Protein AF-A0A954U2S1-F1 (afdb_monomer)

Radius of gyration: 20.28 Å; Cα contacts (8 Å, |Δi|>4): 19; chains: 1; bounding box: 65×21×36 Å

Foldseek 3Di:
DDDDDPPPPPDDDPVVVVVVVVVVVVCCVVDPDDAPCVVDPDPVSVVVVVVCVVPDPSVVCRVVSVVD

Secondary structure (DSSP, 8-state):
----------PPPHHHHHHHHHHHHHHHHHH----HHHHS--HHHHHHHHHHHHHS-HHHHHHHHTT-

Mean predicted aligned error: 9.49 Å

Structure (mmCIF, N/CA/C/O backbone):
data_AF-A0A954U2S1-F1
#
_entry.id   AF-A0A954U2S1-F1
#
loop_
_atom_site.group_PDB
_atom_site.id
_atom_site.type_symbol
_atom_site.label_atom_id
_atom_site.label_alt_id
_atom_site.label_comp_id
_atom_site.label_asym_id
_atom_site.label_entity_id
_atom_site.label_seq_id
_atom_site.pdbx_PDB_ins_code
_atom_site.Cartn_x
_atom_site.Cartn_y
_atom_site.Cartn_z
_atom_site.occupancy
_atom_site.B_iso_or_equiv
_atom_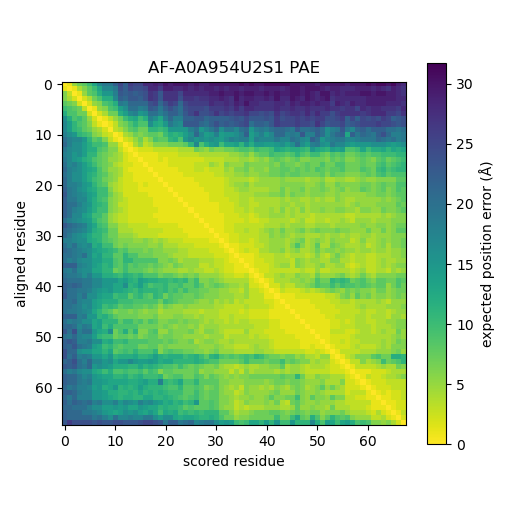site.auth_seq_id
_atom_site.auth_comp_id
_atom_site.auth_asym_id
_atom_site.auth_atom_id
_atom_site.pdbx_PDB_model_num
ATOM 1 N N . MET A 1 1 ? 52.022 -7.760 -8.841 1.00 41.00 1 MET A N 1
ATOM 2 C CA . MET A 1 1 ? 51.512 -6.380 -8.662 1.00 41.00 1 MET A CA 1
ATOM 3 C C . MET A 1 1 ? 51.321 -5.766 -10.041 1.00 41.00 1 MET A C 1
ATOM 5 O O . MET A 1 1 ? 52.243 -5.952 -10.828 1.00 41.00 1 MET A O 1
ATOM 9 N N . PRO A 1 2 ? 50.300 -4.934 -10.314 1.00 52.25 2 PRO A N 1
ATOM 10 C CA . PRO A 1 2 ? 48.843 -4.980 -10.056 1.00 52.25 2 PRO A CA 1
ATOM 11 C C . PRO A 1 2 ? 48.087 -5.208 -11.418 1.00 52.25 2 PRO A C 1
ATOM 13 O O . PRO A 1 2 ? 48.751 -5.355 -12.432 1.00 52.25 2 PRO A O 1
ATOM 16 N N . ASN A 1 3 ? 46.766 -5.309 -11.618 1.00 47.53 3 ASN A N 1
ATOM 17 C CA . ASN A 1 3 ? 45.601 -4.820 -10.889 1.00 47.53 3 ASN A CA 1
ATOM 18 C C . ASN A 1 3 ? 44.337 -5.647 -11.246 1.00 47.53 3 ASN A C 1
ATOM 20 O O . ASN A 1 3 ? 44.009 -5.821 -12.416 1.00 47.53 3 ASN A O 1
ATOM 24 N N . SER A 1 4 ? 43.667 -6.121 -10.196 1.00 60.78 4 SER A N 1
ATOM 25 C CA . SER A 1 4 ? 42.225 -6.033 -9.919 1.00 60.78 4 SER A CA 1
ATOM 26 C C . SER A 1 4 ? 41.223 -6.254 -11.059 1.00 60.78 4 SER A C 1
ATOM 28 O O . SER A 1 4 ? 41.013 -5.388 -11.905 1.00 60.78 4 SER A O 1
ATOM 30 N N . HIS A 1 5 ? 40.515 -7.386 -10.978 1.00 60.75 5 HIS A N 1
ATOM 31 C CA . HIS A 1 5 ? 39.202 -7.588 -11.588 1.00 60.75 5 HIS A CA 1
ATOM 32 C C . HIS A 1 5 ? 38.311 -6.364 -11.343 1.00 60.75 5 HIS A C 1
ATOM 34 O O . HIS A 1 5 ? 37.975 -6.037 -10.204 1.00 60.75 5 HIS A O 1
ATOM 40 N N . ASN A 1 6 ? 37.936 -5.678 -12.419 1.00 62.62 6 ASN A N 1
ATOM 41 C CA . ASN A 1 6 ? 36.876 -4.684 -12.384 1.00 62.62 6 ASN A CA 1
ATOM 42 C C . ASN A 1 6 ? 35.527 -5.415 -12.404 1.00 62.62 6 ASN A C 1
ATOM 44 O O . ASN A 1 6 ? 34.814 -5.386 -13.404 1.00 62.62 6 ASN A O 1
ATOM 48 N N . ASP A 1 7 ? 35.183 -6.068 -11.295 1.00 66.69 7 ASP A N 1
ATOM 49 C CA . ASP A 1 7 ? 33.848 -6.620 -11.038 1.00 66.69 7 ASP A CA 1
ATOM 50 C C . ASP A 1 7 ? 32.898 -5.487 -10.619 1.00 66.69 7 ASP A C 1
ATOM 52 O O . ASP A 1 7 ? 32.256 -5.514 -9.569 1.00 66.69 7 ASP A O 1
ATOM 56 N N . ALA A 1 8 ? 32.852 -4.425 -11.425 1.00 61.00 8 ALA A N 1
ATOM 57 C CA . ALA A 1 8 ? 31.891 -3.350 -11.271 1.00 61.00 8 ALA A CA 1
ATOM 58 C C . ALA A 1 8 ? 30.488 -3.965 -11.459 1.00 61.00 8 ALA A C 1
ATOM 60 O O . ALA A 1 8 ? 30.208 -4.492 -12.540 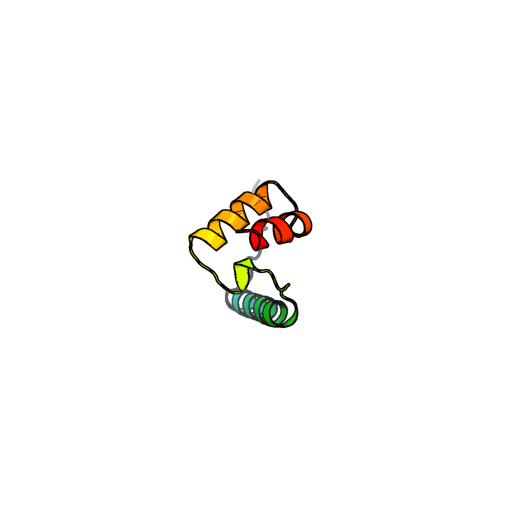1.00 61.00 8 ALA A O 1
ATOM 61 N N . PRO A 1 9 ? 29.614 -3.977 -10.434 1.00 65.25 9 PRO A N 1
ATOM 62 C CA . PRO A 1 9 ? 28.368 -4.730 -10.502 1.00 65.25 9 PRO A CA 1
ATOM 63 C C . PRO A 1 9 ? 27.471 -4.154 -11.585 1.00 65.25 9 PRO A C 1
ATOM 65 O O . PRO A 1 9 ? 26.919 -3.098 -11.361 1.00 65.25 9 PRO A O 1
ATOM 68 N N . HIS A 1 10 ? 27.303 -4.828 -12.727 1.00 69.56 10 HIS A N 1
ATOM 69 C CA . HIS A 1 10 ? 26.485 -4.370 -13.857 1.00 69.56 10 HIS A CA 1
ATOM 70 C C . HIS A 1 10 ? 25.094 -3.879 -13.409 1.00 69.56 10 HIS A C 1
ATOM 72 O O . HIS A 1 10 ? 24.131 -4.626 -13.254 1.00 69.56 10 HIS A O 1
ATOM 78 N N . TRP A 1 11 ? 24.985 -2.578 -13.160 1.00 72.56 11 TRP A N 1
ATOM 79 C CA . TRP A 1 11 ? 23.728 -1.948 -12.809 1.00 72.56 11 TRP A CA 1
ATOM 80 C C . TRP A 1 11 ? 22.810 -2.111 -14.011 1.00 72.56 11 TRP A C 1
ATOM 82 O O . TRP A 1 11 ? 23.224 -1.795 -15.131 1.00 72.56 11 TRP A O 1
ATOM 92 N N . PRO A 1 12 ? 21.573 -2.578 -13.811 1.00 76.12 12 PRO A N 1
ATOM 93 C CA . PRO A 1 12 ? 20.661 -2.736 -14.919 1.00 76.12 12 PRO A CA 1
ATOM 94 C C . PRO A 1 12 ? 20.485 -1.406 -15.652 1.00 76.12 12 PRO A C 1
ATOM 96 O O . PRO A 1 12 ? 20.361 -0.335 -15.037 1.00 76.12 12 PRO A O 1
ATOM 99 N N . ASP A 1 13 ? 20.490 -1.485 -16.976 1.00 86.00 13 ASP A N 1
ATOM 100 C CA . ASP A 1 13 ? 20.373 -0.333 -17.852 1.00 86.00 13 ASP A CA 1
ATOM 101 C C . ASP A 1 13 ? 19.013 0.377 -17.683 1.00 86.00 13 ASP A C 1
ATOM 103 O O . ASP A 1 13 ? 18.059 -0.097 -17.049 1.00 86.00 13 ASP A O 1
ATOM 107 N N . ALA A 1 14 ? 18.906 1.586 -18.237 1.00 87.19 14 ALA A N 1
ATOM 108 C CA . ALA A 1 14 ? 17.672 2.363 -18.144 1.00 87.19 14 ALA A CA 1
ATOM 109 C C . ALA A 1 14 ? 16.475 1.635 -18.792 1.00 87.19 14 ALA A C 1
ATOM 111 O O . ALA A 1 14 ? 15.332 1.839 -18.375 1.00 87.19 14 ALA A O 1
ATOM 112 N N . ALA A 1 15 ? 16.725 0.788 -19.797 1.00 87.31 15 ALA A N 1
ATOM 113 C CA . ALA A 1 15 ? 15.702 -0.004 -20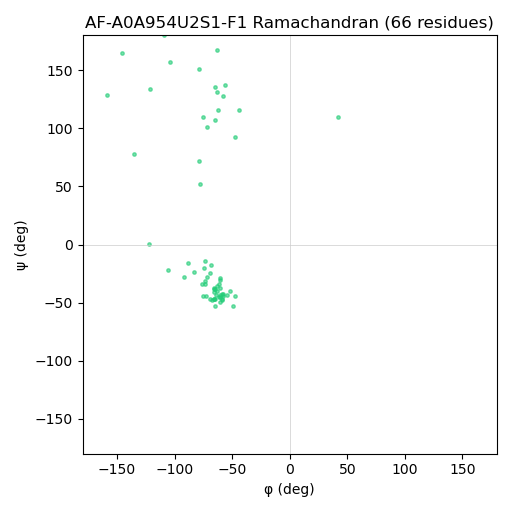.469 1.00 87.31 15 ALA A CA 1
ATOM 114 C C . ALA A 1 15 ? 15.139 -1.100 -19.555 1.00 87.31 15 ALA A C 1
ATOM 116 O O . ALA A 1 15 ? 13.917 -1.189 -19.395 1.00 87.31 15 ALA A O 1
ATOM 117 N N . TRP A 1 16 ? 16.010 -1.848 -18.882 1.00 90.75 16 TRP A N 1
ATOM 118 C CA . TRP A 1 16 ? 15.661 -2.843 -17.880 1.00 90.75 16 TRP A CA 1
ATOM 119 C C . TRP A 1 16 ? 14.874 -2.209 -16.742 1.00 90.75 16 TRP A C 1
ATOM 121 O O . TRP A 1 16 ? 13.795 -2.694 -16.410 1.00 90.75 16 TRP A O 1
ATOM 131 N N . LYS A 1 17 ? 15.321 -1.061 -16.206 1.00 90.81 17 LYS A N 1
ATOM 132 C CA . LYS A 1 17 ? 14.605 -0.366 -15.117 1.00 90.81 17 LYS A CA 1
ATOM 133 C C . LYS A 1 17 ? 13.176 -0.002 -15.520 1.00 90.81 17 LYS A C 1
ATOM 135 O O . LYS A 1 17 ? 12.248 -0.186 -14.734 1.00 90.81 17 LYS A O 1
ATOM 140 N N . ARG A 1 18 ? 12.972 0.494 -16.747 1.00 93.56 18 ARG A N 1
ATOM 141 C CA . ARG A 1 18 ? 11.628 0.798 -17.274 1.00 93.56 18 ARG A CA 1
ATOM 142 C C . ARG A 1 18 ? 10.783 -0.458 -17.455 1.00 93.56 18 ARG A C 1
ATOM 144 O O . ARG A 1 18 ? 9.590 -0.433 -17.172 1.00 93.56 18 ARG A O 1
ATOM 151 N N . HIS A 1 19 ? 11.373 -1.539 -17.953 1.00 93.06 19 HIS A N 1
ATOM 152 C CA . HIS A 1 19 ? 10.667 -2.801 -18.139 1.00 93.06 19 HIS A CA 1
ATOM 153 C C . HIS A 1 19 ? 10.246 -3.418 -16.798 1.00 93.06 19 HIS A C 1
ATOM 155 O O . HIS A 1 19 ? 9.077 -3.744 -16.626 1.00 93.06 19 HIS A O 1
ATOM 161 N N . PHE A 1 20 ? 11.154 -3.462 -15.825 1.00 92.62 20 PHE A N 1
ATOM 162 C CA . PHE A 1 20 ? 10.892 -3.957 -14.478 1.00 92.62 20 PHE A CA 1
ATOM 163 C C . PHE A 1 20 ? 9.812 -3.147 -13.751 1.00 92.62 20 PHE A C 1
ATOM 165 O O . PHE A 1 20 ? 8.880 -3.723 -13.196 1.00 92.62 20 PHE A O 1
ATOM 172 N N . ARG A 1 21 ? 9.875 -1.806 -13.812 1.00 94.75 21 ARG A N 1
ATOM 173 C CA . ARG A 1 21 ? 8.829 -0.942 -13.233 1.00 94.75 21 ARG A CA 1
ATOM 174 C C . ARG A 1 21 ? 7.456 -1.239 -13.831 1.00 94.75 21 ARG A C 1
ATOM 176 O O . ARG A 1 21 ? 6.505 -1.351 -13.073 1.00 94.75 21 ARG A O 1
ATOM 183 N N . ARG A 1 22 ? 7.361 -1.402 -15.157 1.00 95.81 22 ARG A N 1
ATOM 184 C CA . ARG A 1 22 ? 6.095 -1.767 -15.816 1.00 95.81 22 ARG A CA 1
ATOM 185 C C . ARG A 1 22 ? 5.568 -3.107 -15.313 1.00 95.81 22 ARG A C 1
ATOM 187 O O . ARG A 1 22 ? 4.435 -3.161 -14.867 1.00 95.81 22 ARG A O 1
ATOM 194 N N . GLN A 1 23 ? 6.410 -4.139 -15.277 1.00 95.88 23 GLN A N 1
ATOM 195 C CA . GLN A 1 23 ? 5.995 -5.454 -14.784 1.00 95.88 23 GLN A CA 1
ATOM 196 C C . GLN A 1 23 ? 5.483 -5.419 -13.337 1.00 95.88 23 GLN A C 1
ATOM 198 O O . GLN A 1 23 ? 4.473 -6.048 -13.030 1.00 95.88 23 GLN A O 1
ATOM 203 N N . ILE A 1 24 ? 6.158 -4.676 -12.450 1.00 95.88 24 ILE A N 1
ATOM 204 C CA . ILE A 1 24 ? 5.713 -4.526 -11.059 1.00 95.88 24 ILE A CA 1
ATOM 205 C C . ILE A 1 24 ? 4.370 -3.807 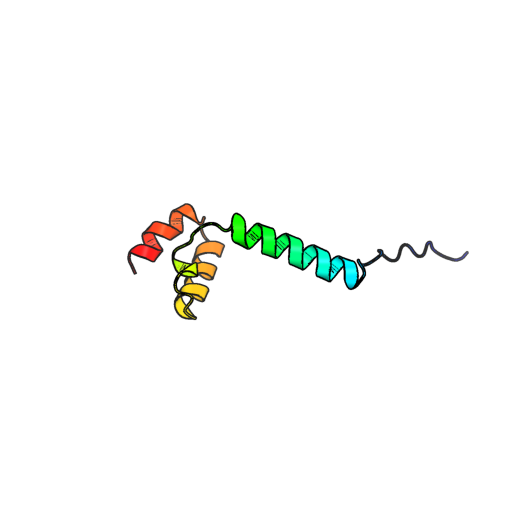-10.983 1.00 95.88 24 ILE A C 1
ATOM 207 O O . ILE A 1 24 ? 3.517 -4.233 -10.211 1.00 95.88 24 ILE A O 1
ATOM 211 N N . LEU A 1 25 ? 4.182 -2.732 -11.750 1.00 95.62 25 LEU A N 1
ATOM 212 C CA . LEU A 1 25 ? 2.927 -1.980 -11.755 1.00 95.62 25 LEU A CA 1
ATOM 213 C C . LEU A 1 25 ? 1.777 -2.839 -12.300 1.00 95.62 25 LEU A C 1
ATOM 215 O O . LEU A 1 25 ? 0.767 -2.979 -11.622 1.00 95.62 25 LEU A O 1
ATOM 219 N N . ASP A 1 26 ? 1.982 -3.534 -13.421 1.00 96.69 26 ASP A N 1
ATOM 220 C CA . ASP A 1 26 ? 0.982 -4.436 -14.011 1.00 96.69 26 ASP A CA 1
ATOM 221 C C . ASP A 1 26 ? 0.606 -5.591 -13.066 1.00 96.69 26 ASP A C 1
ATOM 223 O O . ASP A 1 26 ? -0.513 -6.113 -13.086 1.00 96.69 26 ASP A O 1
ATOM 227 N N . TRP A 1 27 ? 1.559 -6.071 -12.265 1.00 96.19 27 TRP A N 1
ATOM 228 C CA . TRP A 1 27 ? 1.285 -7.057 -11.224 1.00 96.19 27 TRP A CA 1
ATOM 229 C C . TRP A 1 27 ? 0.536 -6.430 -10.044 1.00 96.19 27 TRP A C 1
ATOM 231 O O . TRP A 1 27 ? -0.440 -7.010 -9.569 1.00 96.19 27 TRP A O 1
ATOM 241 N N . PHE A 1 28 ? 0.955 -5.246 -9.592 1.00 93.44 28 PHE A N 1
ATOM 242 C CA . PHE A 1 28 ? 0.329 -4.539 -8.479 1.00 93.44 28 PHE A CA 1
ATOM 243 C C . PHE A 1 28 ? -1.138 -4.227 -8.779 1.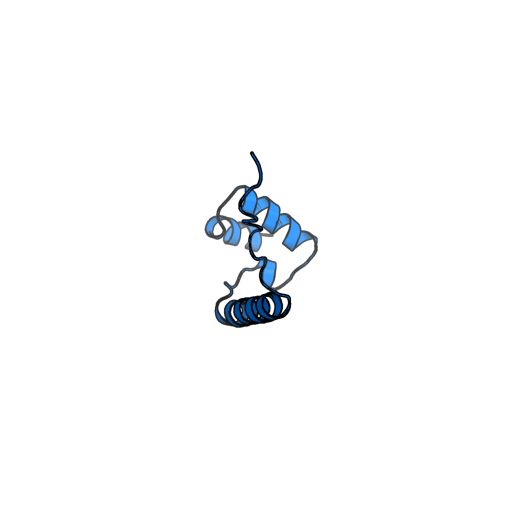00 93.44 28 PHE A C 1
ATOM 245 O O . PHE A 1 28 ? -1.987 -4.512 -7.944 1.00 93.44 28 PHE A O 1
ATOM 252 N N . ASP A 1 29 ? -1.459 -3.772 -9.986 1.00 91.44 29 ASP A N 1
ATOM 253 C CA . ASP A 1 29 ? -2.835 -3.465 -10.387 1.00 91.44 29 ASP A CA 1
ATOM 254 C C . ASP A 1 29 ? -3.760 -4.693 -10.327 1.00 91.44 29 ASP A C 1
ATOM 256 O O . ASP A 1 29 ? -4.947 -4.571 -10.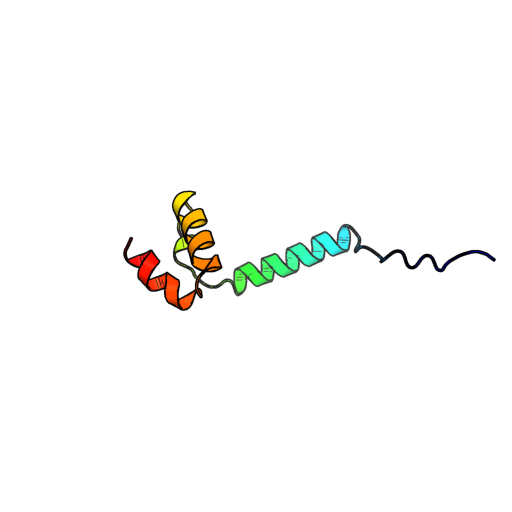032 1.00 91.44 29 ASP A O 1
ATOM 260 N N . ARG A 1 30 ? -3.218 -5.898 -10.557 1.00 94.31 30 ARG A N 1
ATOM 261 C CA . ARG A 1 30 ? -3.981 -7.161 -10.544 1.00 94.31 30 ARG A CA 1
ATOM 262 C C . ARG A 1 30 ? -4.013 -7.861 -9.187 1.00 94.31 30 ARG A C 1
ATOM 26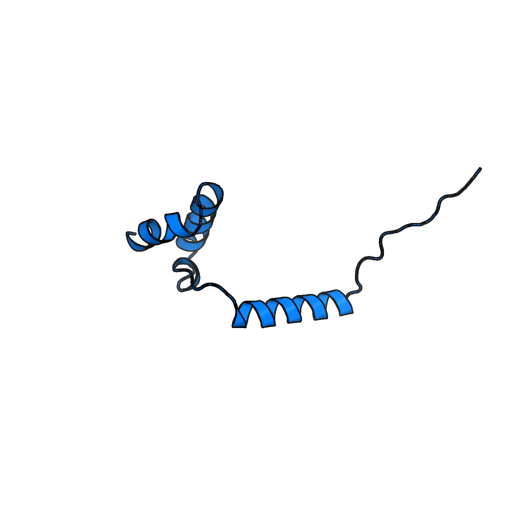4 O O . ARG A 1 30 ? -4.950 -8.606 -8.915 1.00 94.31 30 ARG A O 1
ATOM 271 N N . HIS A 1 31 ? -2.988 -7.672 -8.360 1.00 93.62 31 HIS A N 1
ATOM 272 C CA . HIS A 1 31 ? -2.777 -8.454 -7.135 1.00 93.62 31 HIS A CA 1
ATOM 273 C C . HIS A 1 31 ? -2.699 -7.611 -5.857 1.00 93.62 31 HIS A C 1
ATOM 275 O O . HIS A 1 31 ? -2.496 -8.163 -4.770 1.00 93.62 31 HIS A O 1
ATOM 281 N N . ALA A 1 32 ? -2.838 -6.286 -5.942 1.00 89.44 32 ALA A N 1
ATOM 282 C CA . ALA A 1 32 ? -2.833 -5.432 -4.765 1.00 89.44 32 ALA A CA 1
ATOM 283 C C . ALA A 1 32 ? -3.942 -5.844 -3.793 1.00 89.44 32 ALA A C 1
ATOM 285 O O . ALA A 1 32 ? -5.118 -5.939 -4.136 1.00 89.44 32 ALA A O 1
ATOM 286 N N . ARG A 1 33 ? -3.547 -6.049 -2.534 1.00 88.56 33 ARG A N 1
ATOM 287 C CA . ARG A 1 33 ? -4.497 -6.257 -1.444 1.00 88.56 33 ARG A CA 1
ATOM 288 C C . ARG A 1 33 ? -5.316 -4.994 -1.228 1.00 88.56 33 ARG A C 1
ATOM 290 O O . ARG A 1 33 ? -4.766 -3.890 -1.158 1.00 88.56 33 ARG A O 1
ATOM 297 N N . ASP A 1 34 ? -6.608 -5.210 -1.059 1.00 84.75 34 ASP A N 1
ATOM 298 C CA . ASP A 1 34 ? -7.571 -4.183 -0.722 1.00 84.75 34 ASP A CA 1
ATOM 299 C C . ASP A 1 34 ? -7.431 -3.811 0.759 1.00 84.75 34 ASP A C 1
ATOM 301 O O . ASP A 1 34 ? -7.684 -4.622 1.652 1.00 84.75 34 ASP A O 1
ATOM 305 N N . LEU A 1 35 ? -6.929 -2.603 1.015 1.00 85.69 35 LEU A N 1
ATOM 306 C CA . LEU A 1 35 ? -6.652 -2.099 2.356 1.00 85.69 35 LEU A CA 1
ATOM 307 C C . LEU A 1 35 ? -7.452 -0.813 2.587 1.00 85.69 35 LEU A C 1
ATOM 309 O O . LEU A 1 35 ? -7.411 0.072 1.729 1.00 85.69 35 LEU A O 1
ATOM 313 N N . PRO A 1 36 ? -8.126 -0.654 3.741 1.00 81.12 36 PRO A N 1
ATOM 314 C CA . PRO A 1 36 ? -9.008 0.487 3.992 1.00 81.12 36 PRO A CA 1
ATOM 315 C C . PRO A 1 36 ? -8.327 1.850 3.796 1.00 81.12 36 PRO A C 1
ATOM 317 O O . PRO A 1 36 ? -8.869 2.725 3.124 1.00 81.12 36 PRO A O 1
ATOM 320 N N . TRP A 1 37 ? -7.094 2.001 4.288 1.00 82.62 37 TRP A N 1
ATOM 321 C CA . TRP A 1 37 ? -6.299 3.228 4.154 1.00 82.62 37 TRP A CA 1
ATOM 322 C C . TRP A 1 37 ? -5.842 3.528 2.717 1.00 82.62 37 TRP A C 1
ATOM 324 O O . TRP A 1 37 ? -5.495 4.667 2.418 1.00 82.62 37 TRP A O 1
ATOM 334 N N . ARG A 1 38 ? -5.870 2.542 1.805 1.00 83.69 38 ARG A N 1
ATOM 335 C CA . ARG A 1 38 ? -5.573 2.747 0.374 1.00 83.69 38 ARG A CA 1
ATOM 336 C C . ARG A 1 38 ? -6.770 3.259 -0.422 1.00 83.69 38 ARG A C 1
ATOM 338 O O . ARG A 1 38 ? -6.567 3.872 -1.462 1.00 83.69 38 ARG A O 1
ATOM 345 N N . ARG A 1 39 ? -8.000 3.020 0.047 1.00 83.88 39 ARG A N 1
ATOM 346 C CA . ARG A 1 39 ? -9.223 3.460 -0.647 1.00 83.88 39 ARG A CA 1
ATOM 347 C C . ARG A 1 39 ? -9.459 4.967 -0.528 1.00 83.88 39 ARG A C 1
ATOM 349 O O . ARG A 1 39 ? -10.013 5.567 -1.439 1.00 83.88 39 ARG A O 1
ATOM 356 N N . SER A 1 40 ? -9.037 5.571 0.583 1.00 80.81 40 SER A N 1
ATOM 357 C CA . SER A 1 40 ? -9.140 7.014 0.828 1.00 80.81 40 SER A CA 1
ATOM 358 C C . SER A 1 40 ? -7.826 7.546 1.407 1.00 80.81 40 SER A C 1
ATOM 360 O O . SER A 1 40 ? -7.732 7.749 2.625 1.00 80.81 40 SER A O 1
ATOM 362 N N . PRO A 1 41 ? -6.796 7.742 0.562 1.00 78.38 41 PRO A N 1
ATOM 363 C CA . PRO A 1 41 ? -5.494 8.205 1.012 1.00 78.38 41 PRO A CA 1
ATOM 364 C C . PRO A 1 41 ? -5.578 9.681 1.414 1.00 78.38 41 PRO A C 1
ATOM 366 O O . PRO A 1 41 ? -5.568 10.582 0.580 1.00 78.38 41 PRO A O 1
ATOM 369 N N . THR A 1 42 ? -5.656 9.934 2.716 1.00 86.88 42 THR A N 1
ATOM 370 C CA . THR A 1 42 ? -5.407 11.254 3.306 1.00 86.88 42 THR A CA 1
ATOM 371 C C . THR A 1 42 ? -4.027 11.243 3.955 1.00 86.88 42 THR A C 1
ATOM 373 O O . THR A 1 42 ? -3.533 10.179 4.329 1.00 86.88 42 THR A O 1
ATOM 376 N N . LEU A 1 43 ? -3.401 12.412 4.131 1.00 88.50 43 LEU A N 1
ATOM 377 C CA . LEU A 1 43 ? -2.119 12.513 4.848 1.00 88.50 43 LEU A CA 1
ATOM 378 C C . LEU A 1 43 ? -2.186 11.826 6.221 1.00 88.50 43 LEU A C 1
ATOM 380 O O . LEU A 1 43 ? -1.265 11.110 6.599 1.00 88.50 43 LEU A O 1
ATOM 384 N N . TYR A 1 44 ? -3.314 11.984 6.920 1.00 85.50 44 TYR A N 1
ATOM 385 C CA . TYR A 1 44 ? -3.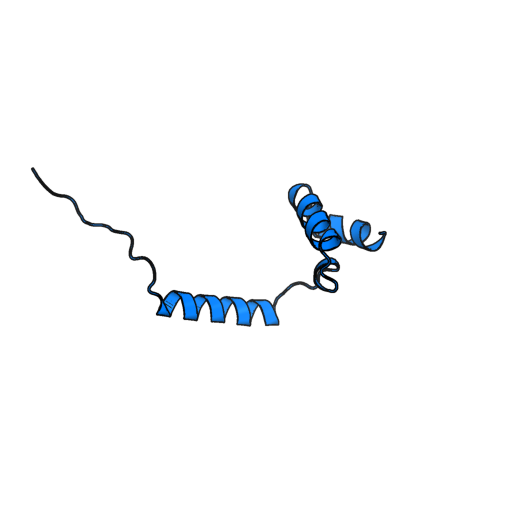558 11.343 8.207 1.00 85.50 44 TYR A CA 1
ATOM 386 C C . TYR A 1 44 ? -3.689 9.817 8.090 1.00 85.50 44 TYR A C 1
ATOM 388 O O . TYR A 1 44 ? -3.031 9.097 8.835 1.00 85.50 44 TYR A O 1
ATOM 396 N N . HIS A 1 45 ? -4.480 9.309 7.136 1.00 84.25 45 HIS A N 1
ATOM 397 C CA . HIS A 1 45 ? -4.668 7.867 6.935 1.00 84.25 45 HIS A CA 1
ATOM 398 C C . HIS A 1 45 ? -3.390 7.152 6.496 1.00 84.25 45 HIS A C 1
ATOM 400 O O . HIS A 1 45 ? -3.126 6.038 6.945 1.00 84.25 45 HIS A O 1
ATOM 406 N N . VAL A 1 46 ? -2.591 7.787 5.637 1.00 86.94 46 VAL A N 1
ATOM 407 C CA . VAL A 1 46 ? -1.297 7.245 5.212 1.00 86.94 46 VAL A CA 1
ATOM 408 C C . VAL A 1 46 ? -0.361 7.186 6.414 1.00 86.94 46 VAL A C 1
ATOM 410 O O . VAL A 1 46 ? 0.110 6.103 6.754 1.00 86.94 46 VAL A O 1
ATOM 413 N N . TRP A 1 47 ? -0.191 8.303 7.124 1.00 88.50 47 TRP A N 1
ATOM 414 C CA . TRP A 1 47 ? 0.695 8.377 8.283 1.00 88.50 47 TRP A CA 1
ATOM 415 C C . TRP A 1 47 ? 0.314 7.387 9.391 1.00 88.50 47 TRP A C 1
ATOM 417 O O . TRP A 1 47 ? 1.164 6.637 9.869 1.00 88.50 47 TRP A O 1
ATOM 427 N N . ILE A 1 48 ? -0.967 7.320 9.772 1.00 84.50 48 ILE A N 1
ATOM 428 C CA . ILE A 1 48 ? -1.404 6.406 10.833 1.00 84.50 48 ILE A CA 1
ATOM 429 C C . ILE A 1 48 ? -1.237 4.941 10.413 1.00 84.50 48 ILE A C 1
ATOM 431 O O . ILE A 1 48 ? -0.819 4.119 11.228 1.00 84.50 48 ILE A O 1
ATOM 435 N N . SER A 1 49 ? -1.484 4.614 9.136 1.00 85.69 49 SER A N 1
ATOM 436 C CA . SER A 1 49 ? -1.264 3.261 8.623 1.00 85.69 49 SER A CA 1
ATOM 437 C C . SER A 1 49 ? 0.212 2.866 8.690 1.00 85.69 49 SER A C 1
ATOM 439 O O . SER A 1 49 ? 0.519 1.749 9.091 1.00 85.69 49 SER A O 1
ATOM 441 N N . GLU A 1 50 ? 1.136 3.779 8.388 1.00 88.94 50 GLU A N 1
ATOM 442 C CA . GLU A 1 50 ? 2.575 3.521 8.470 1.00 88.94 50 GLU A CA 1
ATOM 443 C C . GLU A 1 50 ? 3.028 3.287 9.91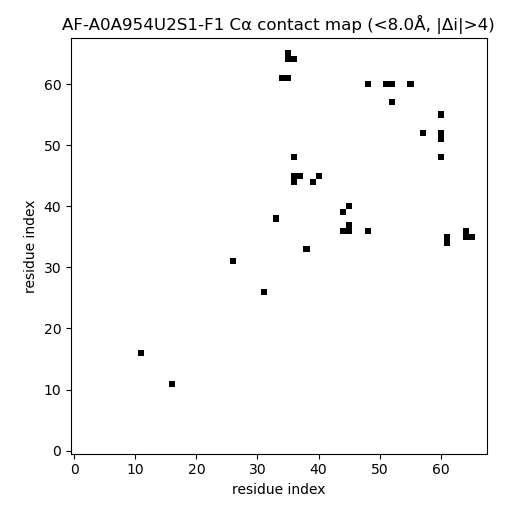3 1.00 88.94 50 GLU A C 1
ATOM 445 O O . GLU A 1 50 ? 3.701 2.292 10.187 1.00 88.94 50 GLU A O 1
ATOM 450 N N . VAL A 1 51 ? 2.607 4.144 10.848 1.00 87.50 51 VAL A N 1
ATOM 451 C CA . VAL A 1 51 ? 2.941 4.003 12.275 1.00 87.50 51 VAL A CA 1
ATOM 452 C C . VAL A 1 51 ? 2.412 2.679 12.837 1.00 87.50 51 VAL A C 1
ATOM 454 O O . VAL A 1 51 ? 3.145 1.956 13.513 1.00 87.50 51 VAL A O 1
ATOM 457 N N . MET A 1 52 ? 1.164 2.317 12.523 1.00 84.38 52 MET A N 1
ATOM 458 C CA . MET A 1 52 ? 0.562 1.058 12.972 1.00 84.38 52 MET A CA 1
ATOM 459 C C . MET A 1 52 ? 1.254 -0.173 12.364 1.00 84.38 52 MET A C 1
ATOM 461 O O . MET A 1 52 ? 1.450 -1.173 13.061 1.00 84.38 52 MET A O 1
ATOM 465 N N . LEU A 1 53 ? 1.663 -0.103 11.092 1.00 86.62 53 LEU A N 1
ATOM 466 C CA . LEU A 1 53 ? 2.339 -1.199 10.385 1.00 86.62 53 LEU A CA 1
ATOM 467 C C . LEU A 1 53 ? 3.802 -1.396 10.801 1.00 86.62 53 LEU A C 1
ATOM 469 O O . LEU A 1 53 ? 4.337 -2.484 10.599 1.00 86.62 53 LEU A O 1
ATOM 473 N N . GLN A 1 54 ? 4.451 -0.392 11.397 1.00 88.50 54 GLN A N 1
ATOM 474 C CA . GLN A 1 54 ? 5.775 -0.579 11.999 1.00 88.50 54 GLN A CA 1
ATOM 475 C C . GLN A 1 54 ? 5.727 -1.406 13.291 1.00 88.50 54 GLN A C 1
ATOM 477 O O . GLN A 1 54 ? 6.703 -2.077 13.618 1.00 88.50 54 GLN A O 1
ATOM 482 N N . GLN A 1 55 ? 4.608 -1.369 14.022 1.00 77.75 55 GLN A N 1
ATOM 483 C CA . GLN A 1 55 ? 4.479 -2.008 15.338 1.00 77.75 55 GLN A CA 1
ATOM 484 C C . GLN A 1 55 ? 3.635 -3.290 15.317 1.00 77.75 55 GLN A C 1
ATOM 486 O O . GLN A 1 55 ? 3.763 -4.122 16.214 1.00 77.75 55 GLN A O 1
ATOM 491 N N . THR A 1 56 ? 2.764 -3.472 14.317 1.00 83.06 56 THR A N 1
ATOM 492 C CA . THR A 1 56 ? 1.805 -4.587 14.267 1.00 83.06 56 THR A CA 1
ATOM 493 C C . THR A 1 56 ? 1.552 -5.090 12.843 1.00 83.06 56 THR A C 1
ATOM 495 O O . THR A 1 56 ? 1.884 -4.445 11.851 1.00 83.06 56 THR A O 1
ATOM 498 N N . GLN A 1 57 ? 0.958 -6.280 12.724 1.00 83.31 57 GLN A N 1
ATOM 499 C CA . GLN A 1 57 ? 0.620 -6.872 11.429 1.00 83.31 57 GLN A CA 1
ATOM 500 C C . GLN A 1 57 ? -0.655 -6.259 10.832 1.00 83.31 57 GLN A C 1
ATOM 502 O O . GLN A 1 57 ? -1.586 -5.906 11.552 1.00 83.31 57 GLN A O 1
ATOM 507 N N . VAL A 1 58 ? -0.743 -6.244 9.494 1.00 79.75 58 VAL A N 1
ATOM 508 C CA . VAL A 1 58 ? -1.895 -5.732 8.720 1.00 79.75 58 VAL A CA 1
ATOM 509 C C . VAL A 1 58 ? -3.239 -6.253 9.247 1.00 79.75 58 VAL A C 1
ATOM 511 O O . VAL A 1 58 ? -4.173 -5.474 9.395 1.00 79.75 58 VAL A O 1
ATOM 514 N N . VAL A 1 59 ? -3.335 -7.551 9.556 1.00 79.19 59 VAL A N 1
ATOM 515 C CA . VAL A 1 59 ? -4.579 -8.200 10.018 1.00 79.19 59 VAL A CA 1
ATOM 516 C C . VAL A 1 59 ? -5.090 -7.587 11.322 1.00 79.19 59 VAL A C 1
ATOM 518 O O . VAL A 1 59 ? -6.292 -7.403 11.488 1.00 79.19 59 VAL A O 1
ATOM 521 N N . THR A 1 60 ? -4.177 -7.221 12.220 1.00 76.25 60 THR A N 1
ATOM 522 C CA . THR A 1 60 ? -4.509 -6.617 13.511 1.00 76.25 60 THR A CA 1
ATOM 523 C C . THR A 1 60 ? -4.975 -5.176 13.348 1.00 76.25 60 THR A C 1
ATOM 525 O O . THR A 1 60 ? -5.857 -4.745 14.076 1.00 76.25 60 THR A O 1
ATOM 528 N N . VAL A 1 61 ? -4.436 -4.435 12.378 1.00 77.00 61 VAL A N 1
ATOM 529 C CA . VAL A 1 61 ? -4.711 -2.999 12.196 1.00 77.00 61 VAL A CA 1
ATOM 530 C C . VAL A 1 61 ? -6.076 -2.724 11.563 1.00 77.00 61 VAL A C 1
ATOM 532 O O . VAL A 1 61 ? -6.714 -1.734 11.911 1.00 77.00 61 VAL A O 1
ATOM 535 N N . ILE A 1 62 ? -6.552 -3.591 10.662 1.00 80.12 62 ILE A N 1
ATOM 536 C CA . ILE A 1 62 ? -7.826 -3.408 9.936 1.00 80.12 62 ILE A CA 1
ATOM 537 C C . ILE A 1 62 ? -9.011 -3.060 10.864 1.00 80.12 62 ILE A C 1
ATOM 539 O O . ILE A 1 62 ? -9.648 -2.033 10.617 1.00 80.12 62 ILE A O 1
ATOM 543 N N . PRO A 1 63 ? -9.315 -3.828 11.933 1.00 76.44 63 PRO A N 1
ATOM 544 C CA . PRO A 1 63 ? -10.448 -3.521 12.810 1.00 76.44 63 PRO A CA 1
ATOM 545 C C . PRO A 1 63 ? -10.253 -2.253 13.653 1.00 76.44 63 PRO A C 1
ATOM 547 O O . PRO A 1 63 ? -11.240 -1.639 14.050 1.00 76.44 63 PRO A O 1
ATOM 550 N N . TYR A 1 64 ? -9.011 -1.841 13.932 1.00 74.94 64 TYR A N 1
ATOM 551 C CA . TYR A 1 64 ? -8.746 -0.575 14.625 1.00 74.94 64 TYR A CA 1
ATOM 552 C C . TYR A 1 64 ? -8.945 0.607 13.685 1.00 74.94 64 TYR A C 1
ATOM 554 O O . TYR A 1 64 ? -9.621 1.556 14.057 1.00 74.94 64 TYR A O 1
ATOM 562 N N . PHE A 1 65 ? -8.435 0.521 12.456 1.00 73.38 65 PHE A N 1
ATOM 563 C CA . PHE A 1 65 ? -8.595 1.571 11.454 1.00 73.38 65 PHE A CA 1
ATOM 564 C C . PHE A 1 65 ? -10.065 1.796 11.071 1.00 73.38 65 PHE A C 1
ATOM 566 O O . PHE A 1 65 ? -10.460 2.928 10.860 1.00 73.38 65 PHE A O 1
ATOM 573 N N . GLN A 1 66 ? -10.890 0.744 11.016 1.00 73.88 66 GLN A N 1
ATOM 574 C CA . GLN A 1 66 ? -12.328 0.861 10.715 1.00 73.88 66 GLN A CA 1
ATOM 575 C C . GLN A 1 66 ? -13.176 1.447 11.857 1.00 73.88 66 GLN A C 1
ATOM 577 O O . GLN A 1 66 ? -14.345 1.755 11.639 1.00 73.88 66 GLN A O 1
ATOM 582 N N . ARG A 1 67 ? -12.636 1.530 13.080 1.00 71.19 67 ARG A N 1
ATOM 583 C CA . ARG A 1 67 ? -13.329 2.106 14.246 1.00 71.19 67 ARG A CA 1
ATOM 584 C C . ARG A 1 67 ? -13.118 3.616 14.390 1.00 71.19 67 ARG A C 1
ATOM 586 O O . ARG A 1 67 ? -13.847 4.224 15.171 1.00 71.19 67 ARG A O 1
ATOM 593 N N . PHE A 1 68 ? -12.125 4.168 13.695 1.00 61.84 68 PHE A N 1
ATOM 594 C CA . PHE A 1 68 ? -11.883 5.606 13.565 1.00 61.84 68 PHE A CA 1
ATOM 595 C C . PHE A 1 68 ? -12.592 6.143 12.321 1.00 61.84 68 PHE A C 1
ATOM 597 O O . PHE A 1 68 ? -13.034 7.310 12.383 1.00 61.84 68 PHE A O 1
#

pLDDT: mean 81.39, std 12.12, range [41.0, 96.69]

Sequence (68 aa):
MPNSHNDAPHWPDAAWKRHFRRQILDWFDRHARDLPWRRSPTLYHVWISEVMLQQTQVVTVIPYFQRF

Solvent-accessible surface area (backbone atoms only — not comparable to full-atom values): 4412 Å² total; per-residue (Å²): 137,88,81,79,86,82,78,68,76,83,70,77,49,75,66,53,52,54,51,51,51,48,53,51,48,63,45,40,78,76,64,62,77,92,44,79,49,71,78,58,75,40,77,64,41,47,52,52,51,53,59,49,54,76,78,43,56,70,81,70,45,53,70,57,62,74,72,109